Protein AF-A0A327ZQ61-F1 (afdb_monomer)

Radius of gyration: 14.62 Å; C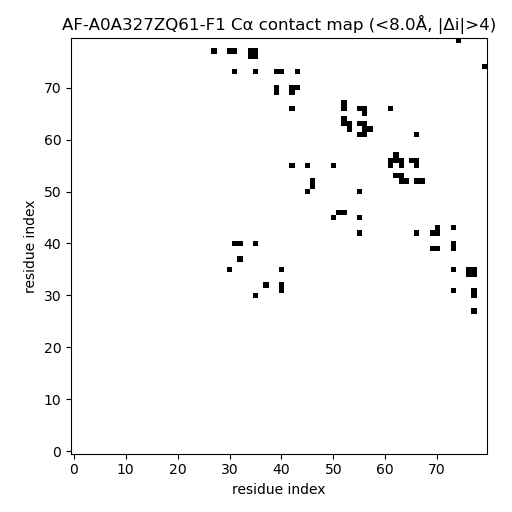α contacts (8 Å, |Δi|>4): 46; chains: 1; bounding box: 31×34×32 Å

Nearest PDB structures (foldseek):
  5o8y-assembly1_D  TM=9.535E-01  e=1.719E-01  Salmonella enterica subsp. enterica serovar Typhimurium str. LT2
  4gvp-assembly1_A  TM=7.236E-01  e=1.830E-01  Staphylococcus aureus subsp. aureus Mu50
  1h0m-assembly2_D  TM=8.697E-01  e=4.657E-01  Agrobacterium tumefaciens
  1or7-assembly3_A  TM=7.626E-01  e=1.833E+00  Escherichia coli
  1or7-assembly3_B  TM=7.638E-01  e=3.210E+00  Escherichia coli

Mean predicted aligned error: 10.4 Å

InterPro domains:
  IPR007630 RNA polymerase sigma-70 region 4 [PF04545] (43-78)
  IPR013324 RNA polymerase sigma factor, region 3/4-like [SSF88659] (30-78)
  IPR036388 Winged helix-like DNA-binding domain superfamily [G3DSA:1.10.10.10] (14-80)

pLDDT: mean 77.33, std 19.96, range [32.5, 96.88]

Structure (mmCIF, N/CA/C/O backbone):
data_AF-A0A327ZQ61-F1
#
_entry.id   AF-A0A327ZQ61-F1
#
loop_
_atom_site.group_PDB
_atom_site.id
_atom_site.type_symbol
_atom_site.label_atom_id
_atom_site.label_alt_id
_atom_site.label_comp_id
_atom_site.label_asym_id
_atom_site.label_entity_id
_atom_site.label_seq_id
_atom_site.pdbx_PDB_ins_code
_atom_site.Cartn_x
_atom_site.Cartn_y
_atom_site.Cartn_z
_atom_site.occupancy
_atom_site.B_iso_or_equiv
_atom_site.auth_seq_id
_atom_site.auth_comp_id
_atom_site.auth_asym_id
_atom_site.auth_atom_id
_atom_site.pdbx_PDB_model_num
ATOM 1 N N . MET A 1 1 ? 17.681 -17.080 9.468 1.00 32.91 1 MET A N 1
ATOM 2 C CA . MET A 1 1 ? 17.459 -16.447 8.152 1.00 32.91 1 MET A CA 1
ATOM 3 C C . MET A 1 1 ? 16.564 -17.388 7.359 1.00 32.91 1 MET A C 1
ATOM 5 O O . MET A 1 1 ? 17.010 -18.475 7.024 1.00 32.91 1 MET A O 1
ATOM 9 N N . ILE A 1 2 ? 15.276 -17.069 7.219 1.00 32.50 2 ILE A N 1
ATOM 10 C CA . ILE A 1 2 ? 14.312 -17.948 6.541 1.00 32.50 2 ILE A CA 1
ATOM 11 C C . ILE A 1 2 ? 14.342 -17.582 5.058 1.00 32.50 2 ILE A C 1
ATOM 13 O O . ILE A 1 2 ? 13.876 -16.513 4.675 1.00 32.50 2 ILE A O 1
ATOM 17 N N . PHE A 1 3 ? 14.935 -18.450 4.243 1.00 41.94 3 PHE A N 1
ATOM 18 C CA . PHE A 1 3 ? 14.822 -18.381 2.792 1.00 41.94 3 PHE A CA 1
ATOM 19 C C . PHE A 1 3 ? 13.426 -18.880 2.415 1.00 41.94 3 PHE A C 1
ATOM 21 O O . PHE A 1 3 ? 13.106 -20.050 2.620 1.00 41.94 3 PHE A O 1
ATOM 28 N N . PHE A 1 4 ? 12.574 -17.998 1.892 1.00 44.22 4 PHE A N 1
ATOM 29 C CA . PHE A 1 4 ? 11.372 -18.443 1.196 1.00 44.22 4 PHE A CA 1
ATOM 30 C C . PHE A 1 4 ? 11.819 -19.122 -0.099 1.00 44.22 4 PHE A C 1
ATOM 32 O O . PHE A 1 4 ? 12.295 -18.468 -1.023 1.00 44.22 4 PHE A O 1
ATOM 39 N N . ASN A 1 5 ? 11.711 -20.450 -0.124 1.00 37.97 5 ASN A N 1
ATOM 40 C CA . ASN A 1 5 ? 11.947 -21.267 -1.301 1.00 37.97 5 ASN A CA 1
ATOM 41 C C . ASN A 1 5 ? 10.786 -21.038 -2.278 1.00 37.97 5 ASN A C 1
ATOM 43 O O . ASN A 1 5 ? 9.731 -21.665 -2.184 1.00 37.97 5 ASN A O 1
ATOM 47 N N . ILE A 1 6 ? 10.956 -20.057 -3.160 1.00 44.03 6 ILE A N 1
ATOM 48 C CA 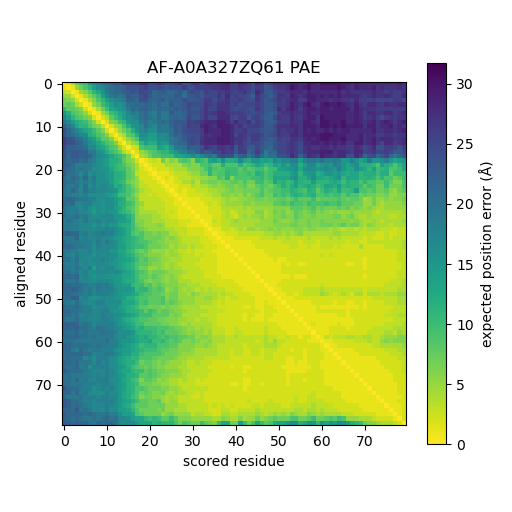. ILE A 1 6 ? 10.128 -19.912 -4.350 1.00 44.03 6 ILE A CA 1
ATOM 49 C C . ILE A 1 6 ? 10.533 -21.038 -5.298 1.00 44.03 6 ILE A C 1
ATOM 51 O O . ILE A 1 6 ? 11.410 -20.873 -6.138 1.00 44.03 6 ILE A O 1
ATOM 55 N N . ASN A 1 7 ? 9.854 -22.179 -5.176 1.00 40.25 7 ASN A N 1
ATOM 56 C CA . ASN A 1 7 ? 9.614 -23.033 -6.332 1.00 40.25 7 ASN A CA 1
ATOM 57 C C . ASN A 1 7 ? 8.723 -22.234 -7.298 1.00 40.25 7 ASN A C 1
ATOM 59 O O . ASN A 1 7 ? 7.511 -22.440 -7.362 1.00 40.25 7 ASN A O 1
ATOM 63 N N . LEU A 1 8 ? 9.314 -21.266 -8.005 1.00 42.38 8 LEU A N 1
ATOM 64 C CA . LEU A 1 8 ? 8.797 -20.855 -9.300 1.00 42.38 8 LEU A CA 1
ATOM 65 C C . LEU A 1 8 ? 9.126 -22.008 -10.248 1.00 42.38 8 LEU A C 1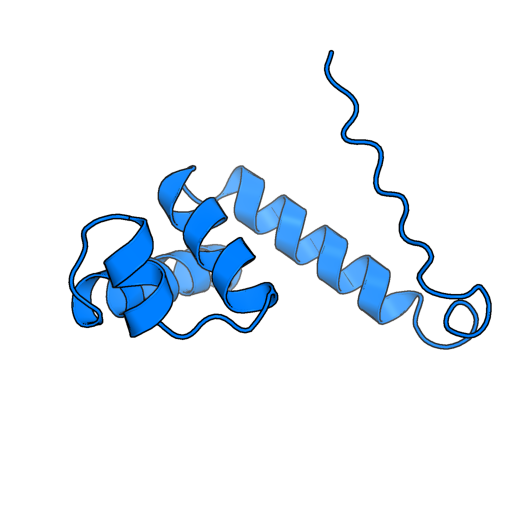
ATOM 67 O O . LEU A 1 8 ? 10.109 -21.973 -10.977 1.00 42.38 8 LEU A O 1
ATOM 71 N N . ASP A 1 9 ? 8.268 -23.024 -10.247 1.00 41.97 9 ASP A N 1
ATOM 72 C CA . ASP A 1 9 ? 8.063 -23.867 -11.424 1.00 41.97 9 ASP A CA 1
ATOM 73 C C . ASP A 1 9 ? 7.252 -23.051 -12.451 1.00 41.97 9 ASP A C 1
ATOM 75 O O . ASP A 1 9 ? 6.140 -23.386 -12.851 1.00 41.97 9 ASP A O 1
ATOM 79 N N . VAL A 1 10 ? 7.762 -21.859 -12.773 1.00 47.41 10 VAL A N 1
ATOM 80 C CA . VAL A 1 10 ? 7.330 -21.073 -13.920 1.00 47.41 10 VAL A CA 1
ATOM 81 C C . VAL A 1 10 ? 8.271 -21.536 -15.004 1.00 47.41 10 VAL A C 1
ATOM 83 O O . VAL A 1 10 ? 9.443 -21.165 -15.001 1.00 47.41 10 VAL A O 1
ATOM 86 N N . GLY A 1 11 ? 7.753 -22.450 -15.823 1.00 38.72 11 GLY A N 1
ATOM 87 C CA . GLY A 1 11 ? 8.483 -23.162 -16.854 1.00 38.72 11 GLY A CA 1
ATOM 88 C C . GLY A 1 11 ? 9.547 -22.297 -17.515 1.00 38.72 11 GLY A C 1
ATOM 89 O O . GLY A 1 11 ? 9.310 -21.154 -17.910 1.00 38.72 11 GLY A O 1
ATOM 90 N N . THR A 1 12 ? 10.718 -22.901 -17.645 1.00 44.16 12 THR A N 1
ATOM 91 C CA . THR A 1 12 ? 11.934 -22.428 -18.311 1.00 44.16 12 THR A CA 1
ATOM 92 C C . THR A 1 12 ? 11.744 -21.877 -19.736 1.00 44.16 12 THR A C 1
ATOM 94 O O . THR A 1 12 ? 12.711 -21.401 -20.315 1.00 44.16 12 THR A O 1
ATOM 97 N N . ASP A 1 13 ? 10.521 -21.866 -20.276 1.00 42.00 13 ASP A N 1
ATOM 98 C CA . ASP A 1 13 ? 10.150 -21.331 -21.593 1.00 42.00 13 ASP A CA 1
ATOM 99 C C . ASP A 1 13 ? 9.828 -19.822 -21.617 1.00 42.00 13 ASP A C 1
ATOM 101 O O . ASP A 1 13 ? 9.757 -19.234 -22.693 1.00 42.00 13 ASP A O 1
ATOM 105 N N . LEU A 1 14 ? 9.642 -19.152 -20.470 1.00 45.88 14 LEU A N 1
ATOM 106 C CA . LEU A 1 14 ? 9.378 -17.696 -20.436 1.00 45.88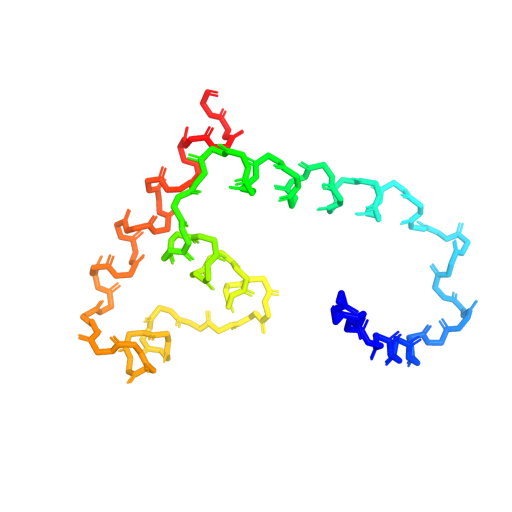 14 LEU A CA 1
ATOM 107 C C . LEU A 1 14 ? 10.643 -16.831 -20.285 1.00 45.88 14 LEU A C 1
ATOM 109 O O . LEU A 1 14 ? 10.562 -15.604 -20.350 1.00 45.88 14 LEU A O 1
ATOM 113 N N . LEU A 1 15 ? 11.807 -17.452 -20.069 1.00 48.09 15 LEU A N 1
ATOM 114 C CA . LEU A 1 15 ? 13.021 -16.767 -19.613 1.00 48.09 15 LEU A CA 1
ATOM 115 C C . LEU A 1 15 ? 13.702 -15.915 -20.702 1.00 48.09 15 LEU A C 1
ATOM 117 O O . LEU A 1 15 ? 14.373 -14.941 -20.373 1.00 48.09 15 LEU A O 1
ATOM 121 N N . GLU A 1 16 ? 13.513 -16.229 -21.986 1.00 48.81 16 GLU A N 1
ATOM 122 C CA . GLU A 1 16 ? 14.207 -15.517 -23.073 1.00 48.81 16 GLU A CA 1
ATOM 123 C C . GLU A 1 16 ? 13.561 -14.180 -23.478 1.00 48.81 16 GLU A C 1
ATOM 125 O O . GLU A 1 16 ? 14.232 -13.361 -24.097 1.00 48.81 16 GLU A O 1
ATOM 130 N N . ASN A 1 17 ? 12.303 -13.904 -23.102 1.00 49.19 17 ASN A N 1
ATOM 131 C CA . ASN A 1 17 ? 11.571 -12.722 -23.594 1.00 49.19 17 ASN A CA 1
ATOM 132 C C . ASN A 1 17 ? 11.269 -11.641 -22.541 1.00 49.19 17 ASN A C 1
ATOM 134 O O . ASN A 1 17 ? 10.671 -10.633 -22.897 1.00 49.19 17 ASN A O 1
ATOM 138 N N . ASN A 1 18 ? 11.641 -11.824 -21.266 1.00 59.28 18 ASN A N 1
ATOM 139 C CA . ASN A 1 18 ? 11.090 -11.002 -20.173 1.00 59.28 18 ASN A CA 1
ATOM 140 C C . ASN A 1 18 ? 12.078 -10.628 -19.057 1.00 59.28 18 ASN A C 1
ATOM 142 O O . ASN A 1 18 ? 11.692 -10.416 -17.906 1.00 59.28 18 ASN A O 1
ATOM 146 N N . VAL A 1 19 ? 13.370 -10.531 -19.380 1.00 67.12 19 VAL A N 1
ATOM 147 C CA . VAL A 1 19 ? 14.387 -10.073 -18.417 1.00 67.12 19 VAL A CA 1
ATOM 148 C C . VAL A 1 19 ? 14.062 -8.661 -17.908 1.00 67.12 19 VAL A C 1
ATOM 150 O O . VAL A 1 19 ? 14.168 -8.410 -16.710 1.00 67.12 19 VAL A O 1
ATOM 153 N N . ASP A 1 20 ? 13.573 -7.780 -18.784 1.00 68.12 20 ASP A N 1
ATOM 154 C CA . ASP A 1 20 ? 13.183 -6.409 -18.431 1.00 68.12 20 ASP A CA 1
ATOM 155 C C . ASP A 1 20 ? 11.976 -6.365 -17.482 1.00 68.12 20 ASP A C 1
ATOM 157 O O . ASP A 1 20 ? 11.994 -5.627 -16.498 1.00 68.12 20 ASP A O 1
ATOM 161 N N . ASP A 1 21 ? 10.965 -7.210 -17.705 1.00 67.12 21 ASP A N 1
ATOM 162 C CA . ASP A 1 21 ? 9.807 -7.345 -16.811 1.00 67.12 21 ASP A CA 1
ATOM 163 C C . ASP A 1 21 ? 10.228 -7.837 -15.416 1.00 67.12 21 ASP A C 1
ATOM 165 O O . ASP A 1 21 ? 9.714 -7.375 -14.391 1.00 67.12 21 ASP A O 1
ATOM 169 N N . LEU A 1 22 ? 11.197 -8.757 -15.362 1.00 67.56 22 LEU A N 1
ATOM 170 C CA . LEU A 1 22 ? 11.749 -9.272 -14.110 1.00 67.56 22 LEU A CA 1
ATOM 171 C C . LEU A 1 22 ? 12.532 -8.190 -13.349 1.00 67.56 22 LEU A C 1
ATOM 173 O O . LEU A 1 22 ? 12.388 -8.065 -12.129 1.00 67.56 22 LEU A O 1
ATOM 177 N N . ILE A 1 23 ? 13.336 -7.398 -14.066 1.00 73.62 23 ILE A N 1
ATOM 178 C CA . ILE A 1 23 ? 14.085 -6.260 -13.517 1.00 73.62 23 ILE A CA 1
ATOM 179 C C . ILE A 1 23 ? 13.110 -5.205 -12.986 1.00 73.62 23 ILE A C 1
ATOM 181 O O . ILE A 1 23 ? 13.207 -4.822 -11.820 1.00 73.62 23 ILE A O 1
ATOM 185 N N . ALA A 1 24 ? 12.114 -4.810 -13.781 1.00 68.25 24 ALA A N 1
ATOM 186 C CA . ALA A 1 24 ? 11.108 -3.826 -13.388 1.00 68.25 24 ALA A CA 1
ATOM 187 C C . ALA A 1 24 ? 10.323 -4.270 -12.142 1.00 68.25 24 ALA A C 1
ATOM 189 O O . ALA A 1 24 ? 10.081 -3.478 -11.227 1.00 68.25 24 ALA A O 1
ATOM 190 N N . PHE A 1 25 ? 9.964 -5.555 -12.055 1.00 71.56 25 PHE A N 1
ATOM 191 C CA . PHE A 1 25 ? 9.309 -6.102 -10.869 1.00 71.56 25 PHE A CA 1
ATOM 192 C C . PHE A 1 25 ? 10.210 -6.041 -9.628 1.00 71.56 25 PHE A C 1
ATOM 194 O O . PHE A 1 25 ? 9.740 -5.685 -8.543 1.00 71.56 25 PHE A O 1
ATOM 201 N N . HIS A 1 26 ? 11.499 -6.362 -9.768 1.00 76.94 26 HIS A N 1
ATOM 202 C CA . HIS A 1 26 ? 12.462 -6.242 -8.675 1.00 76.94 26 HIS A CA 1
ATOM 203 C C . HIS A 1 26 ? 12.639 -4.797 -8.206 1.00 76.94 26 HIS A C 1
ATOM 205 O O . HIS A 1 26 ? 12.576 -4.557 -7.000 1.00 76.94 26 HIS A O 1
ATOM 211 N N . GLU A 1 27 ? 12.769 -3.841 -9.122 1.00 78.75 27 GLU A N 1
ATOM 212 C CA . GLU A 1 27 ? 12.900 -2.421 -8.784 1.00 78.75 27 GLU A CA 1
ATOM 213 C C . GLU A 1 27 ? 11.668 -1.892 -8.040 1.00 78.75 27 GLU A C 1
ATOM 215 O O . GLU A 1 27 ? 11.789 -1.223 -7.010 1.00 78.75 27 GLU A O 1
ATOM 220 N N . ILE A 1 28 ? 10.461 -2.231 -8.509 1.00 76.56 28 ILE A N 1
ATOM 221 C CA . ILE A 1 28 ? 9.211 -1.845 -7.839 1.00 76.56 28 ILE A CA 1
ATOM 222 C C . ILE A 1 28 ? 9.134 -2.470 -6.446 1.00 76.56 28 ILE A C 1
ATOM 224 O O . ILE A 1 28 ? 8.745 -1.802 -5.487 1.00 76.56 28 ILE A O 1
ATOM 228 N N . LYS A 1 29 ? 9.513 -3.743 -6.315 1.00 76.81 29 LYS A N 1
ATOM 229 C CA . LYS A 1 29 ? 9.491 -4.457 -5.036 1.00 76.81 29 LYS A CA 1
ATOM 230 C C . LYS A 1 29 ? 10.477 -3.857 -4.035 1.00 76.81 29 LYS A C 1
ATOM 232 O O . LYS A 1 29 ? 10.128 -3.708 -2.866 1.00 76.81 29 LYS A O 1
ATOM 237 N N . GLU A 1 30 ? 11.674 -3.488 -4.479 1.00 82.88 30 GLU A N 1
ATOM 238 C CA . GLU A 1 30 ? 12.677 -2.824 -3.646 1.00 82.88 30 GLU A CA 1
ATOM 239 C C . GLU A 1 30 ? 12.212 -1.430 -3.203 1.00 82.88 30 GLU A C 1
ATOM 241 O O . GLU A 1 30 ? 12.263 -1.101 -2.016 1.00 82.88 30 GLU A O 1
ATOM 246 N N . ARG A 1 31 ? 11.670 -0.625 -4.126 1.00 81.25 31 ARG A N 1
ATOM 247 C CA . ARG A 1 31 ? 11.100 0.691 -3.795 1.00 81.25 31 ARG A CA 1
ATOM 248 C C . ARG A 1 31 ? 9.942 0.583 -2.812 1.00 81.25 31 ARG A C 1
ATOM 250 O O . ARG A 1 31 ? 9.890 1.342 -1.847 1.00 81.25 31 ARG A O 1
ATOM 257 N N . ALA A 1 32 ? 9.037 -0.369 -3.024 1.00 80.06 32 ALA A N 1
ATOM 258 C CA . ALA A 1 32 ? 7.934 -0.627 -2.110 1.00 80.06 32 ALA A CA 1
ATOM 259 C C . ALA A 1 32 ? 8.461 -1.004 -0.715 1.00 80.06 32 ALA A C 1
ATOM 261 O O . ALA A 1 32 ? 8.045 -0.409 0.279 1.00 80.06 32 ALA A O 1
ATOM 262 N N . TYR A 1 33 ? 9.450 -1.900 -0.634 1.00 82.69 33 TYR A N 1
ATOM 263 C CA . TYR A 1 33 ? 10.058 -2.302 0.635 1.00 82.69 33 TYR A CA 1
ATOM 264 C C . TYR A 1 33 ? 10.651 -1.120 1.417 1.00 82.69 33 TYR A C 1
ATOM 266 O O . TYR A 1 33 ? 10.480 -1.044 2.630 1.00 82.69 33 TYR A O 1
ATOM 274 N N . ASN A 1 34 ? 11.295 -0.177 0.727 1.00 85.56 34 ASN A N 1
ATOM 275 C CA . ASN A 1 34 ? 11.957 0.962 1.366 1.00 85.56 34 ASN A CA 1
ATOM 276 C C . ASN A 1 34 ? 11.006 2.118 1.720 1.00 85.56 34 ASN A C 1
ATOM 278 O O . ASN A 1 34 ? 11.232 2.817 2.706 1.00 85.56 34 ASN A O 1
ATOM 282 N N . LEU A 1 35 ? 9.965 2.353 0.915 1.00 86.94 35 LEU A N 1
ATOM 283 C CA . LEU A 1 35 ? 9.116 3.550 1.022 1.00 86.94 35 LEU A CA 1
ATOM 284 C C . LEU A 1 35 ? 7.755 3.276 1.673 1.00 86.94 35 LEU A C 1
ATOM 286 O O . LEU A 1 35 ? 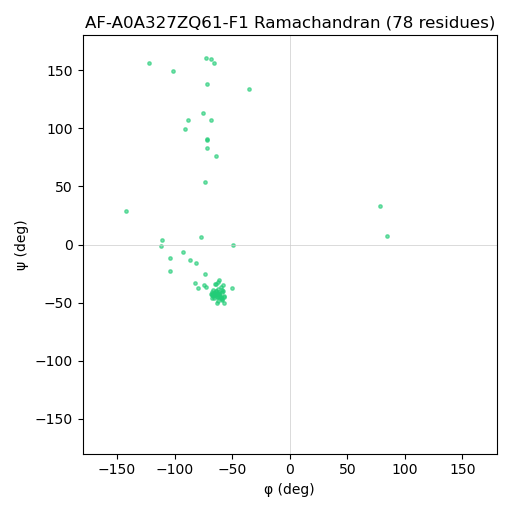7.117 4.192 2.200 1.00 86.94 35 LEU A O 1
ATOM 290 N N . CYS A 1 36 ? 7.283 2.031 1.639 1.00 88.94 36 CYS A N 1
ATOM 291 C CA . CYS A 1 36 ? 5.979 1.647 2.163 1.00 88.94 36 CYS A CA 1
ATOM 292 C C . CYS A 1 36 ? 6.093 0.977 3.534 1.00 88.94 36 CYS A C 1
ATOM 294 O O . CYS A 1 36 ? 7.048 0.274 3.843 1.00 88.94 36 CYS A O 1
ATOM 296 N N . SER A 1 37 ? 5.060 1.150 4.354 1.00 91.25 37 SER A N 1
ATOM 297 C CA . SER A 1 37 ? 4.896 0.362 5.578 1.00 91.25 37 SER A CA 1
ATOM 298 C C . SER A 1 37 ? 4.594 -1.107 5.259 1.00 91.25 37 SER A C 1
ATOM 300 O O . SER A 1 37 ? 4.054 -1.415 4.196 1.00 91.25 37 SER A O 1
ATOM 302 N N . ASP A 1 38 ? 4.822 -2.016 6.212 1.00 88.62 38 ASP A N 1
ATOM 303 C CA . ASP A 1 38 ? 4.503 -3.449 6.067 1.00 88.62 38 ASP A CA 1
ATOM 304 C C . ASP A 1 38 ? 3.065 -3.698 5.591 1.00 88.62 38 ASP A C 1
ATOM 306 O O . ASP A 1 38 ? 2.798 -4.575 4.770 1.00 88.62 38 ASP A O 1
ATOM 310 N N . LYS A 1 39 ? 2.121 -2.881 6.072 1.00 89.25 39 LYS A N 1
ATOM 311 C CA . LYS A 1 39 ? 0.708 -2.957 5.686 1.00 89.25 39 LYS A CA 1
ATOM 312 C C . LYS A 1 39 ? 0.489 -2.583 4.222 1.00 89.25 39 LYS A C 1
ATOM 314 O O . LYS A 1 39 ? -0.275 -3.247 3.528 1.00 89.25 39 LYS A O 1
ATOM 319 N N . GLU A 1 40 ? 1.132 -1.517 3.766 1.00 90.50 40 GLU A N 1
ATOM 320 C CA . GLU A 1 40 ? 1.058 -1.057 2.378 1.00 90.50 40 GLU A CA 1
ATOM 321 C C . GLU A 1 40 ? 1.739 -2.062 1.441 1.00 90.50 40 GLU A C 1
ATOM 323 O O . GLU A 1 40 ? 1.140 -2.458 0.442 1.00 90.50 40 GLU A O 1
ATOM 328 N N . ASN A 1 41 ? 2.914 -2.571 1.824 1.00 88.19 41 ASN A N 1
ATOM 329 C CA . ASN A 1 41 ? 3.622 -3.634 1.109 1.00 88.19 41 ASN A CA 1
ATOM 330 C C . ASN A 1 41 ? 2.770 -4.897 0.962 1.00 88.19 41 ASN A C 1
ATOM 332 O O . ASN A 1 41 ? 2.666 -5.466 -0.126 1.00 88.19 41 ASN A O 1
ATOM 336 N N . TYR A 1 42 ? 2.090 -5.306 2.034 1.00 90.38 42 TYR A N 1
ATOM 337 C CA . TYR A 1 42 ? 1.188 -6.450 1.992 1.00 90.38 42 TYR A CA 1
ATOM 338 C C . TYR A 1 42 ? 0.012 -6.230 1.029 1.00 90.38 42 TYR A C 1
ATOM 340 O O . TYR A 1 42 ? -0.334 -7.124 0.258 1.00 90.38 42 TYR A O 1
ATOM 348 N N . ILE A 1 43 ? -0.585 -5.033 1.017 1.00 92.69 43 ILE A N 1
ATOM 349 C CA . ILE A 1 43 ? -1.679 -4.692 0.095 1.00 92.69 43 ILE A CA 1
ATOM 350 C C . ILE A 1 43 ? -1.190 -4.680 -1.360 1.00 92.69 43 ILE A C 1
ATOM 352 O O . ILE A 1 43 ? -1.875 -5.237 -2.220 1.00 92.69 43 ILE A O 1
ATOM 356 N N . ILE A 1 44 ? -0.014 -4.104 -1.639 1.00 89.50 44 ILE A N 1
ATOM 357 C CA . ILE A 1 44 ? 0.597 -4.102 -2.979 1.00 89.50 44 ILE A CA 1
ATOM 358 C C . ILE A 1 44 ? 0.812 -5.533 -3.469 1.00 89.50 44 ILE A C 1
ATOM 360 O O . ILE A 1 44 ? 0.395 -5.869 -4.576 1.00 89.50 44 ILE A O 1
ATOM 364 N N . MET A 1 45 ? 1.386 -6.397 -2.630 1.00 89.06 45 MET A N 1
ATOM 365 C CA . MET A 1 45 ? 1.610 -7.804 -2.960 1.00 89.06 45 MET A CA 1
ATOM 366 C C . MET A 1 45 ? 0.294 -8.522 -3.298 1.00 89.06 45 MET A C 1
ATOM 368 O O . MET A 1 45 ? 0.197 -9.201 -4.317 1.00 89.06 45 MET A O 1
ATOM 372 N N . LEU A 1 46 ? -0.756 -8.348 -2.487 1.00 90.94 46 LEU A N 1
ATOM 373 C CA . LEU A 1 46 ? -2.057 -8.969 -2.760 1.00 90.94 46 LEU A CA 1
ATOM 374 C C . LEU A 1 46 ? -2.703 -8.438 -4.049 1.00 90.94 46 LEU A C 1
ATOM 376 O O . LEU A 1 46 ? -3.360 -9.202 -4.760 1.00 90.94 46 LEU A O 1
ATOM 380 N N . ARG A 1 47 ? -2.505 -7.153 -4.372 1.00 90.19 47 ARG A N 1
ATOM 381 C CA . ARG A 1 47 ? -2.945 -6.567 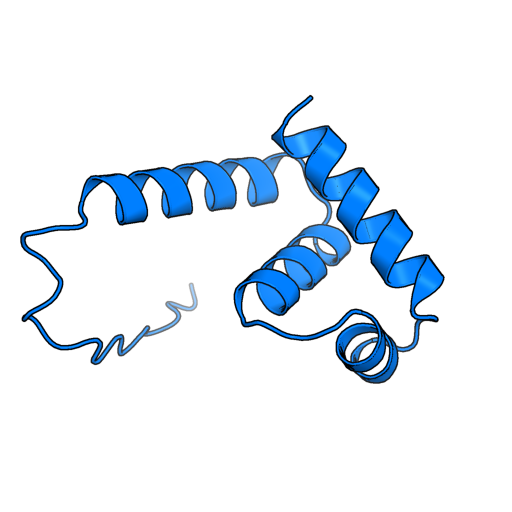-5.646 1.00 90.19 47 ARG A CA 1
ATOM 382 C C . ARG A 1 47 ? -2.172 -7.131 -6.835 1.00 90.19 47 ARG A C 1
ATOM 384 O O . ARG A 1 47 ? -2.811 -7.445 -7.835 1.00 90.19 47 ARG A O 1
ATOM 391 N N . ALA A 1 48 ? -0.858 -7.320 -6.713 1.00 84.69 48 ALA A N 1
ATOM 392 C CA . ALA A 1 48 ? -0.025 -7.949 -7.741 1.00 84.69 48 ALA A CA 1
ATOM 393 C C . ALA A 1 48 ? -0.431 -9.411 -8.008 1.00 84.69 48 ALA A C 1
ATOM 395 O O . ALA A 1 48 ? -0.400 -9.864 -9.145 1.00 84.69 48 ALA A O 1
ATOM 396 N N . HIS A 1 49 ? -0.919 -10.124 -6.988 1.00 85.31 49 HIS A N 1
ATOM 397 C CA . HIS A 1 49 ? -1.524 -11.456 -7.134 1.00 85.31 49 HIS A CA 1
ATOM 398 C C . HIS A 1 49 ? -2.967 -11.448 -7.681 1.00 85.31 49 HIS A C 1
ATOM 400 O O . HIS A 1 49 ? -3.622 -12.488 -7.702 1.00 85.31 49 HIS A O 1
ATOM 406 N N . GLY A 1 50 ? -3.498 -10.292 -8.092 1.00 89.31 50 GLY A N 1
ATOM 407 C CA . GLY A 1 50 ? -4.811 -10.179 -8.730 1.00 89.31 50 GLY A CA 1
ATOM 408 C C . GLY A 1 50 ? -6.007 -10.093 -7.775 1.00 89.31 50 GLY A C 1
ATOM 409 O O . GLY A 1 50 ? -7.148 -10.089 -8.235 1.00 89.31 50 GLY A O 1
ATOM 410 N N . MET A 1 51 ? -5.804 -9.979 -6.456 1.00 92.69 51 MET A N 1
ATOM 411 C CA . MET A 1 51 ? -6.931 -9.848 -5.520 1.00 92.69 51 MET A CA 1
ATOM 412 C C . MET A 1 51 ? -7.599 -8.476 -5.626 1.00 92.69 51 MET A C 1
ATOM 414 O O . MET A 1 51 ? -6.934 -7.444 -5.679 1.00 92.69 51 MET A O 1
ATOM 418 N N . SER A 1 52 ? -8.929 -8.435 -5.591 1.00 95.69 52 SER A N 1
ATOM 419 C CA . SER A 1 52 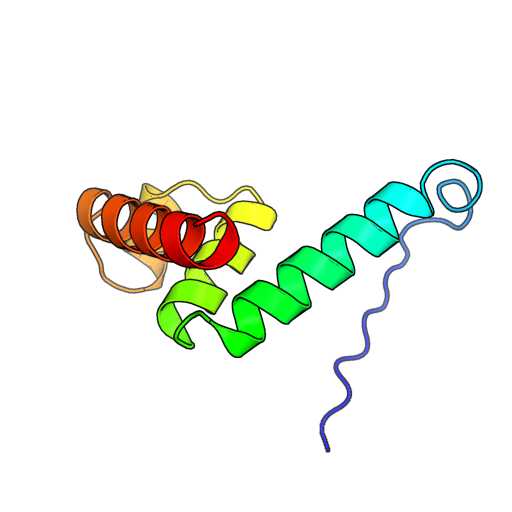? -9.700 -7.185 -5.533 1.00 95.69 52 SER A CA 1
ATO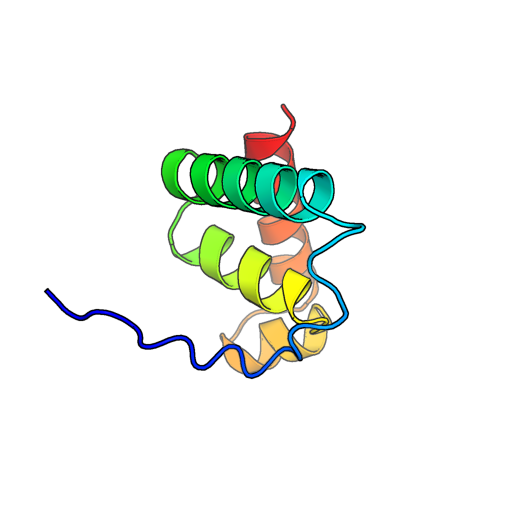M 420 C C . SER A 1 52 ? -9.626 -6.506 -4.157 1.00 95.69 52 SER A C 1
ATOM 422 O O . SER A 1 52 ? -9.381 -7.154 -3.137 1.00 95.69 52 SER A O 1
ATOM 424 N N . TYR A 1 53 ? -9.930 -5.204 -4.089 1.00 95.12 53 TYR A N 1
ATOM 425 C CA . TYR A 1 53 ? -9.970 -4.460 -2.819 1.00 95.12 53 TYR A CA 1
ATOM 426 C C . TYR A 1 53 ? -10.946 -5.054 -1.795 1.00 95.12 53 TYR A C 1
ATOM 428 O O . TYR A 1 53 ? -10.656 -5.048 -0.602 1.00 95.12 53 TYR A O 1
ATOM 436 N N . SER A 1 54 ? -12.075 -5.611 -2.249 1.00 95.31 54 SER A N 1
ATOM 437 C CA . SER A 1 54 ? -13.046 -6.271 -1.367 1.00 95.31 54 SER A CA 1
ATOM 438 C C . SER A 1 54 ? -12.488 -7.569 -0.773 1.00 95.31 54 SER A C 1
ATOM 440 O O . SER A 1 54 ? -12.624 -7.805 0.426 1.00 95.31 54 SER A O 1
ATOM 442 N N . GLN A 1 55 ? -11.805 -8.392 -1.580 1.00 95.31 55 GLN A N 1
ATOM 443 C CA . GLN A 1 55 ? -11.164 -9.625 -1.103 1.00 95.31 55 GLN A CA 1
ATOM 444 C C . GLN A 1 55 ? -10.047 -9.326 -0.102 1.00 95.31 55 GLN A C 1
ATOM 446 O O . GLN A 1 55 ? -9.967 -9.968 0.944 1.00 95.31 55 GLN A O 1
ATOM 451 N N . ILE A 1 56 ? -9.225 -8.315 -0.391 1.00 94.44 56 ILE A N 1
ATOM 452 C CA . ILE A 1 56 ? -8.169 -7.861 0.515 1.00 94.44 56 ILE A CA 1
ATOM 453 C C . ILE A 1 56 ? -8.788 -7.344 1.816 1.00 94.44 56 ILE A C 1
ATOM 455 O O . ILE A 1 56 ? -8.389 -7.782 2.891 1.00 94.44 56 ILE A O 1
ATOM 459 N N . GLY A 1 57 ? -9.807 -6.485 1.730 1.00 95.00 57 GLY A N 1
ATOM 460 C CA . GLY A 1 57 ? -10.502 -5.927 2.890 1.00 95.00 57 GLY A CA 1
ATOM 461 C C . GLY A 1 57 ? -11.081 -7.002 3.807 1.00 95.00 57 GLY A C 1
ATOM 462 O O . GLY A 1 57 ? -10.835 -6.976 5.011 1.00 95.00 57 GLY A O 1
ATOM 463 N N . LYS A 1 58 ? -11.738 -8.021 3.236 1.00 95.38 58 LYS A N 1
ATOM 464 C CA . LYS A 1 58 ? -12.222 -9.194 3.984 1.00 95.38 58 LYS A CA 1
ATOM 465 C C . LYS A 1 58 ? -11.096 -9.966 4.676 1.00 95.38 58 LYS A C 1
ATOM 467 O O . LYS A 1 58 ? -11.301 -10.462 5.776 1.00 95.38 58 LYS A O 1
ATOM 472 N N . LYS A 1 59 ? -9.916 -10.062 4.054 1.00 92.12 59 LYS A N 1
ATOM 473 C CA . LYS A 1 59 ? -8.767 -10.806 4.590 1.00 92.12 59 LYS A CA 1
ATOM 474 C C . LYS A 1 59 ? -8.092 -10.106 5.771 1.00 92.12 59 LYS A C 1
ATOM 476 O O . LYS A 1 59 ? -7.636 -10.787 6.682 1.00 92.12 59 LYS A O 1
ATOM 481 N N . ILE A 1 60 ? -8.009 -8.774 5.752 1.00 90.50 60 ILE A N 1
ATOM 482 C CA . ILE A 1 60 ? -7.286 -7.997 6.779 1.00 90.50 60 ILE A CA 1
ATOM 483 C C . ILE A 1 60 ? -8.190 -7.158 7.692 1.00 90.50 60 ILE A C 1
ATOM 485 O O . ILE A 1 60 ? -7.684 -6.425 8.538 1.00 90.50 60 ILE A O 1
ATOM 489 N N . GLY A 1 61 ? -9.512 -7.266 7.543 1.00 92.31 61 GLY A N 1
ATOM 490 C CA . GLY A 1 61 ? -10.487 -6.609 8.417 1.00 92.31 61 GLY A CA 1
ATOM 491 C C . GLY A 1 61 ? -10.697 -5.118 8.134 1.00 92.31 61 GLY A C 1
ATOM 492 O O . GLY A 1 61 ? -10.946 -4.350 9.060 1.00 92.31 61 GLY A O 1
ATOM 493 N N . TYR A 1 62 ? -10.602 -4.690 6.873 1.00 93.75 62 TYR A N 1
ATOM 494 C CA . TYR A 1 62 ? -10.846 -3.302 6.460 1.00 93.75 62 TYR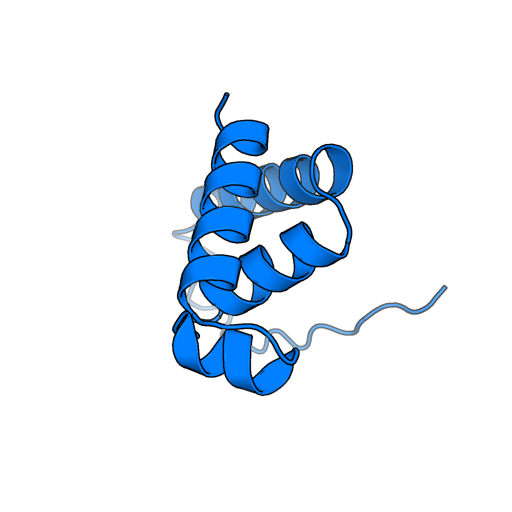 A CA 1
ATOM 495 C C . TYR A 1 62 ? -11.956 -3.193 5.411 1.00 93.75 62 TYR A C 1
ATOM 497 O O . TYR A 1 62 ? -12.215 -4.133 4.659 1.00 93.75 62 TYR A O 1
ATOM 505 N N . SER A 1 63 ? -12.584 -2.015 5.321 1.00 95.62 63 SER A N 1
ATOM 506 C CA . SER A 1 63 ? -13.487 -1.704 4.209 1.00 95.62 63 SER A CA 1
ATOM 507 C C . SER A 1 63 ? -12.721 -1.633 2.888 1.00 95.62 63 SER A C 1
ATOM 509 O O . SER A 1 63 ? -11.517 -1.355 2.858 1.00 95.62 63 SER A O 1
ATOM 511 N N . HIS A 1 64 ? -13.418 -1.853 1.773 1.00 94.25 64 HIS A N 1
ATOM 512 C CA . HIS A 1 64 ? -12.784 -1.793 0.459 1.00 94.25 64 HIS A CA 1
ATOM 513 C C . HIS A 1 64 ? -12.265 -0.383 0.132 1.00 94.25 64 HIS A C 1
ATOM 515 O O . HIS A 1 64 ? -11.212 -0.257 -0.491 1.00 94.25 64 HIS A O 1
ATOM 521 N N . GLU A 1 65 ? -12.939 0.678 0.589 1.00 96.88 65 GLU A N 1
ATOM 522 C CA . GLU A 1 65 ? -12.473 2.060 0.439 1.00 96.88 65 GLU A CA 1
ATOM 523 C C . GLU A 1 65 ? -11.172 2.290 1.189 1.00 96.88 65 GLU A C 1
ATOM 525 O O . GLU A 1 65 ? -10.273 2.953 0.671 1.00 96.88 65 GLU A O 1
ATOM 530 N N . ARG A 1 66 ? -11.036 1.714 2.389 1.00 95.19 66 ARG A N 1
ATOM 531 C CA . ARG A 1 66 ? -9.807 1.851 3.164 1.00 95.19 66 ARG A CA 1
ATOM 532 C C . ARG A 1 66 ? -8.639 1.152 2.475 1.00 95.19 66 ARG A C 1
ATOM 534 O O . ARG A 1 66 ? -7.545 1.709 2.453 1.00 95.19 66 ARG A O 1
ATOM 541 N N . ILE A 1 67 ? -8.866 -0.019 1.875 1.00 96.31 67 ILE A N 1
ATOM 542 C CA . ILE A 1 67 ? -7.846 -0.693 1.058 1.00 96.31 67 ILE A CA 1
ATOM 543 C C . ILE A 1 67 ? -7.460 0.158 -0.149 1.00 96.31 67 ILE A C 1
ATOM 545 O O . ILE A 1 67 ? -6.270 0.312 -0.411 1.00 96.31 67 ILE A O 1
ATOM 549 N N . ARG A 1 68 ? -8.442 0.739 -0.852 1.00 95.75 68 ARG A N 1
ATOM 550 C CA . ARG A 1 68 ? -8.183 1.621 -1.997 1.00 95.75 68 ARG A CA 1
ATOM 551 C C . ARG A 1 68 ? -7.285 2.793 -1.604 1.00 95.75 68 ARG A C 1
ATOM 553 O O . ARG A 1 68 ? -6.264 3.000 -2.242 1.00 95.75 68 ARG A O 1
ATOM 560 N N . GLN A 1 69 ? -7.622 3.498 -0.523 1.00 96.31 69 GLN A N 1
ATOM 561 C CA . GLN A 1 69 ? -6.827 4.626 -0.021 1.00 96.31 69 GLN A CA 1
ATOM 562 C C . GLN A 1 69 ? -5.397 4.216 0.342 1.00 96.31 69 GLN A C 1
ATOM 564 O O . GLN A 1 69 ? -4.450 4.914 0.001 1.00 96.31 69 GLN A O 1
ATOM 569 N N . LEU A 1 70 ? -5.229 3.089 1.042 1.00 94.31 70 LEU A N 1
ATOM 570 C CA . LEU A 1 70 ? -3.901 2.593 1.415 1.00 94.31 70 LEU A CA 1
ATOM 571 C C . LEU A 1 70 ? -3.072 2.225 0.183 1.00 94.31 70 LEU A C 1
ATOM 573 O O . LEU A 1 70 ? -1.883 2.515 0.144 1.00 94.31 70 LEU A O 1
ATOM 577 N N . TYR A 1 71 ? -3.702 1.620 -0.822 1.00 93.88 71 TYR A N 1
ATOM 578 C CA . TYR A 1 71 ? -3.038 1.268 -2.068 1.00 93.88 71 TYR A CA 1
ATOM 579 C C . TYR A 1 71 ? -2.636 2.509 -2.877 1.00 93.88 71 TYR A C 1
ATOM 581 O O . TYR A 1 71 ? -1.490 2.607 -3.297 1.00 93.88 71 TYR A O 1
ATOM 589 N N . GLU A 1 72 ? -3.533 3.487 -3.033 1.00 93.81 72 GLU A N 1
ATOM 590 C CA . GLU A 1 72 ? -3.239 4.758 -3.714 1.00 93.81 72 GLU A CA 1
ATOM 591 C C . GLU A 1 72 ? -2.124 5.538 -3.003 1.00 93.81 72 GLU A C 1
ATOM 593 O O . GLU A 1 72 ? -1.201 6.025 -3.651 1.00 93.81 72 GLU A O 1
ATOM 598 N N . ASN A 1 73 ? -2.143 5.589 -1.668 1.00 93.38 73 ASN A N 1
ATOM 599 C CA . ASN A 1 73 ? -1.065 6.202 -0.892 1.00 93.38 73 ASN A CA 1
ATOM 600 C C . ASN A 1 73 ? 0.275 5.493 -1.108 1.00 93.38 73 ASN A C 1
ATOM 602 O O . ASN A 1 73 ? 1.298 6.158 -1.229 1.00 93.38 73 ASN A O 1
ATOM 606 N N . ALA A 1 74 ? 0.279 4.160 -1.164 1.00 91.31 74 ALA A N 1
ATOM 607 C CA . ALA A 1 74 ? 1.489 3.388 -1.407 1.00 91.31 74 ALA A CA 1
ATOM 608 C C . ALA A 1 74 ? 2.041 3.633 -2.823 1.00 91.31 74 ALA A C 1
ATOM 610 O O . ALA A 1 74 ? 3.236 3.864 -2.985 1.00 91.31 74 ALA A O 1
ATOM 611 N N . LEU A 1 75 ? 1.169 3.679 -3.836 1.00 90.00 75 LEU A N 1
ATOM 612 C CA . LEU A 1 75 ? 1.550 4.028 -5.208 1.00 90.00 75 LEU A CA 1
ATOM 613 C C . LEU A 1 75 ? 2.124 5.444 -5.306 1.00 90.00 75 LEU A C 1
ATOM 615 O O . LEU A 1 75 ? 3.153 5.633 -5.946 1.00 90.00 75 LEU A O 1
ATOM 619 N N . ASN A 1 76 ? 1.523 6.419 -4.620 1.00 91.75 76 ASN A N 1
ATOM 620 C CA . ASN A 1 76 ? 2.048 7.785 -4.573 1.00 91.75 76 ASN A CA 1
ATOM 621 C C . ASN A 1 76 ? 3.448 7.857 -3.952 1.00 91.75 76 ASN A C 1
ATOM 623 O O . ASN A 1 76 ? 4.222 8.723 -4.330 1.00 91.75 76 ASN A O 1
ATOM 627 N N . LYS A 1 77 ? 3.799 6.964 -3.019 1.00 88.12 77 LYS A N 1
ATOM 628 C CA . LYS A 1 77 ? 5.162 6.909 -2.467 1.00 88.12 77 LYS A CA 1
ATOM 629 C C . LYS A 1 77 ? 6.162 6.292 -3.439 1.00 88.12 77 LYS A C 1
ATOM 631 O O . LYS A 1 77 ? 7.317 6.683 -3.434 1.00 88.12 77 LYS A O 1
ATOM 636 N N . ILE A 1 78 ? 5.739 5.302 -4.225 1.00 84.50 78 ILE A N 1
ATOM 637 C CA . ILE A 1 78 ? 6.619 4.571 -5.152 1.00 84.50 78 ILE A CA 1
ATOM 638 C C . ILE A 1 78 ? 6.861 5.367 -6.442 1.00 84.50 78 ILE A C 1
ATOM 640 O O . ILE A 1 78 ? 7.958 5.308 -7.003 1.00 84.50 78 ILE A O 1
ATOM 644 N N . CYS A 1 79 ? 5.828 6.069 -6.916 1.00 80.69 79 CYS A N 1
ATOM 645 C CA . CYS A 1 79 ? 5.823 6.793 -8.187 1.00 80.69 79 CYS A CA 1
ATOM 646 C C . CYS A 1 79 ? 5.964 8.316 -8.047 1.00 80.69 79 CYS A C 1
ATOM 648 O O . CYS A 1 79 ? 6.097 8.987 -9.071 1.00 80.69 79 CYS A O 1
ATOM 650 N N . GLY A 1 80 ? 5.846 8.848 -6.828 1.00 74.12 80 GLY A N 1
ATOM 651 C CA . GLY A 1 80 ? 5.995 10.274 -6.527 1.00 74.12 80 GLY A CA 1
ATOM 652 C C . GLY A 1 80 ? 7.425 10.701 -6.247 1.00 74.12 80 GLY A C 1
ATOM 653 O O . GLY A 1 80 ? 8.320 9.829 -6.177 1.00 74.12 80 GLY A O 1
#

Solvent-accessible surface area (backbone atoms only — not comparable to full-atom values): 4791 Å² total; per-residue (Å²): 135,87,78,82,81,76,81,68,84,64,62,86,83,58,65,89,82,40,63,66,60,53,49,53,52,49,53,52,50,51,43,33,64,75,66,33,52,74,68,37,40,51,50,51,52,44,44,75,72,69,50,50,46,58,59,50,9,69,74,74,77,45,53,39,67,57,42,48,53,44,47,53,53,39,48,48,58,63,75,98

Organism: NCBI:txid1902580

Sequence (80 aa):
MIFFNINLDVGTDLLENNVDDLIAFHEIKERAYNLCSDKENYIIMLRAHGMSYSQIGKKIGYSHERIRQLYENALNKICG

Foldseek 3Di:
DDDPPPPPPVPPVVPPPDPVVVVVVVLLLVQLVVQHDPVLSVLVVVVVVVDQLPRVCVVPVHDSVVSVVSPVVSCVRSVD

Secondary structure (DSSP, 8-state):
-----------TTSTTS-HHHHHHHHHHHHHHHHHS-HHHHHHHHHHHTT--HHHHHHHHT--HHHHHHHHHHHHHHHH-